Protein AF-A0A7I7PHQ2-F1 (afdb_monomer)

Structure (mmCIF, N/CA/C/O backbone):
data_AF-A0A7I7PHQ2-F1
#
_entry.id   AF-A0A7I7PHQ2-F1
#
loop_
_atom_site.group_PDB
_atom_site.id
_atom_site.type_symbol
_atom_site.label_atom_id
_atom_site.label_alt_id
_atom_site.label_comp_id
_atom_site.label_asym_id
_atom_site.label_entity_id
_atom_site.label_seq_id
_atom_site.pdbx_PDB_ins_code
_atom_site.Cartn_x
_atom_site.Cartn_y
_atom_site.Cartn_z
_atom_site.occupancy
_atom_site.B_iso_or_equiv
_atom_site.auth_seq_id
_atom_site.auth_comp_id
_atom_site.auth_asym_id
_atom_site.auth_atom_id
_atom_site.pdbx_PDB_model_num
ATOM 1 N N . MET A 1 1 ? -7.623 35.282 0.343 1.00 44.62 1 MET A N 1
ATOM 2 C CA . MET A 1 1 ? -7.935 34.175 -0.585 1.00 44.62 1 MET A CA 1
ATOM 3 C C . MET A 1 1 ? -8.467 33.028 0.250 1.00 44.62 1 MET A C 1
ATOM 5 O O . MET A 1 1 ? -7.702 32.458 1.016 1.00 44.62 1 MET A O 1
ATOM 9 N N . SER A 1 2 ? -9.773 32.775 0.194 1.00 44.53 2 SER A N 1
ATOM 10 C CA . SER A 1 2 ? -10.395 31.653 0.906 1.00 44.53 2 SER A CA 1
ATOM 11 C C . SER A 1 2 ? -10.116 30.344 0.157 1.00 44.53 2 SER A C 1
ATOM 13 O O . SER A 1 2 ? -10.109 30.366 -1.076 1.00 44.53 2 SER A O 1
ATOM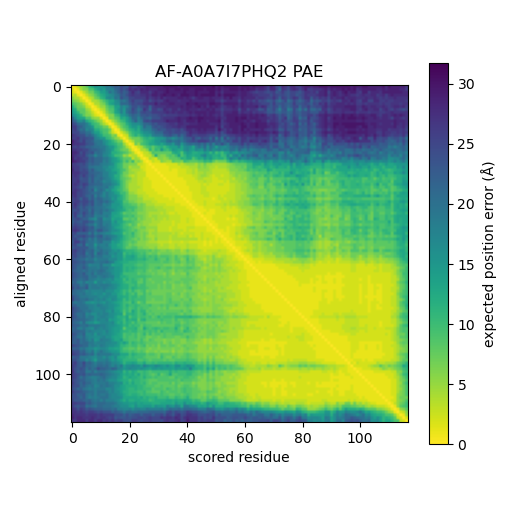 15 N N . PRO A 1 3 ? -9.860 29.223 0.853 1.00 48.44 3 PRO A N 1
ATOM 16 C CA . PRO A 1 3 ? -9.702 27.926 0.204 1.00 48.44 3 PRO A CA 1
ATOM 17 C C . PRO A 1 3 ? -11.025 27.493 -0.455 1.00 48.44 3 PRO A C 1
ATOM 19 O O . PRO A 1 3 ? -12.090 27.796 0.089 1.00 48.44 3 PRO A O 1
ATOM 22 N N . PRO A 1 4 ? -10.984 26.807 -1.613 1.00 53.59 4 PRO A N 1
ATOM 23 C CA . PRO A 1 4 ? -12.194 26.325 -2.263 1.00 53.59 4 PRO A CA 1
ATOM 24 C C . PRO A 1 4 ? -12.874 25.256 -1.403 1.00 53.59 4 PRO A C 1
ATOM 26 O O . PRO A 1 4 ? -12.219 24.388 -0.818 1.00 53.59 4 PRO A O 1
ATOM 29 N N . GLU A 1 5 ? -14.200 25.339 -1.327 1.00 50.06 5 GLU A N 1
ATOM 30 C CA . GLU A 1 5 ? -15.040 24.376 -0.626 1.00 50.06 5 GLU A CA 1
ATOM 31 C C . GLU A 1 5 ? -14.837 22.974 -1.216 1.00 50.06 5 GLU A C 1
ATOM 33 O O . GLU A 1 5 ? -14.882 22.767 -2.429 1.00 50.06 5 GLU A O 1
ATOM 38 N N . ARG A 1 6 ? -14.578 21.995 -0.344 1.00 60.78 6 ARG A N 1
ATOM 39 C CA . ARG A 1 6 ? -14.403 20.594 -0.734 1.00 60.78 6 ARG A CA 1
ATOM 40 C C . ARG A 1 6 ? -15.753 20.062 -1.212 1.00 60.78 6 ARG A C 1
ATOM 42 O O . ARG A 1 6 ? -16.648 19.842 -0.396 1.00 60.78 6 ARG A O 1
ATOM 49 N N . GLU A 1 7 ? -15.894 19.875 -2.520 1.00 54.84 7 GLU A N 1
ATOM 50 C CA . GLU A 1 7 ? -17.101 19.326 -3.135 1.00 54.84 7 GLU A CA 1
ATOM 51 C C . GLU A 1 7 ? -17.445 17.979 -2.478 1.00 54.84 7 GLU A C 1
ATOM 53 O O . GLU A 1 7 ? -16.636 17.045 -2.441 1.00 54.84 7 GLU A O 1
ATOM 58 N N . LYS A 1 8 ? -18.625 17.908 -1.852 1.00 50.38 8 LYS A N 1
ATOM 59 C CA . LYS A 1 8 ? -19.073 1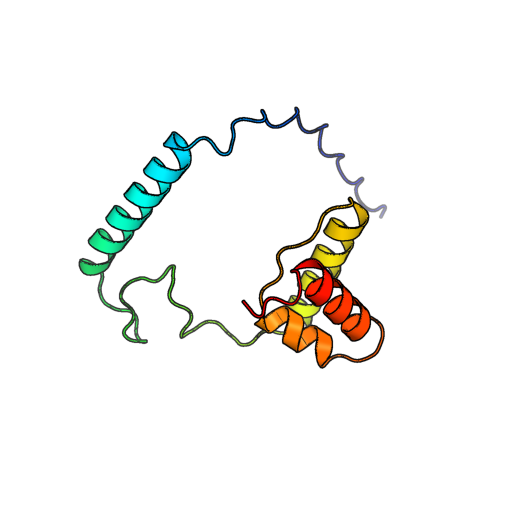6.713 -1.135 1.00 50.38 8 LYS A CA 1
ATOM 60 C C . LYS A 1 8 ? -19.370 15.626 -2.163 1.00 50.38 8 LYS A C 1
ATOM 62 O O . LYS A 1 8 ? -20.270 15.780 -2.984 1.00 50.38 8 LYS A O 1
ATOM 67 N N . ARG A 1 9 ? -18.630 14.515 -2.095 1.00 47.62 9 ARG A N 1
ATOM 68 C CA . ARG A 1 9 ? -18.914 13.311 -2.884 1.00 47.62 9 ARG A CA 1
ATOM 69 C C . ARG A 1 9 ? -20.373 12.893 -2.624 1.00 47.62 9 ARG A C 1
ATOM 71 O O . ARG A 1 9 ? -20.743 12.787 -1.451 1.00 47.62 9 ARG A O 1
ATOM 78 N N . PRO A 1 10 ? -21.201 12.679 -3.662 1.00 45.50 10 PRO A N 1
ATOM 79 C CA . PRO A 1 10 ? -22.580 12.249 -3.470 1.00 45.50 10 PRO A CA 1
ATOM 80 C C . PRO A 1 10 ? -22.631 10.907 -2.718 1.00 45.50 10 PRO A C 1
ATOM 82 O O . PRO A 1 10 ? -21.673 10.126 -2.812 1.00 45.50 10 PRO A O 1
ATOM 85 N N . PRO A 1 11 ? -23.721 10.628 -1.973 1.00 45.50 11 PRO A N 1
ATOM 86 C CA . PRO A 1 11 ? -23.890 9.366 -1.264 1.00 45.50 11 PRO A CA 1
ATOM 87 C C . PRO A 1 11 ? -23.722 8.224 -2.258 1.00 45.50 11 PRO A C 1
ATOM 89 O O . PRO A 1 11 ? -24.350 8.212 -3.315 1.00 45.50 11 PRO A O 1
ATOM 92 N N . THR A 1 12 ? -22.817 7.300 -1.952 1.00 54.09 12 THR A N 1
ATOM 93 C CA . THR A 1 12 ? -22.589 6.141 -2.811 1.00 54.09 12 THR A CA 1
ATOM 94 C C . THR A 1 12 ? -23.851 5.289 -2.730 1.00 54.09 12 THR A C 1
ATOM 96 O O . THR A 1 12 ? -24.156 4.768 -1.659 1.00 54.09 12 THR A O 1
ATOM 99 N N . GLU A 1 13 ? -24.613 5.197 -3.825 1.00 49.19 13 GLU A N 1
ATOM 100 C CA . GLU A 1 13 ? -25.638 4.163 -3.978 1.00 49.19 13 GLU A CA 1
ATOM 101 C C . GLU A 1 13 ? -25.021 2.831 -3.555 1.00 49.19 13 GLU A C 1
ATOM 103 O O . GLU A 1 13 ? -23.923 2.478 -3.994 1.00 49.19 13 GLU A O 1
ATOM 108 N N . ALA A 1 14 ? -25.695 2.146 -2.631 1.00 50.16 14 ALA A N 1
ATOM 109 C CA . ALA A 1 14 ? -25.232 0.903 -2.049 1.00 50.16 14 ALA A CA 1
ATOM 110 C C . ALA A 1 14 ? -24.799 -0.063 -3.161 1.00 50.16 14 ALA A C 1
ATOM 112 O O . ALA A 1 14 ? -25.615 -0.511 -3.968 1.00 50.16 14 ALA A O 1
ATOM 113 N N . LEU A 1 15 ? -23.499 -0.364 -3.205 1.00 51.94 15 LEU A N 1
ATOM 114 C CA . LEU A 1 15 ? -22.956 -1.431 -4.033 1.00 51.94 15 LEU A CA 1
ATOM 115 C C . LEU A 1 15 ? -23.749 -2.704 -3.730 1.00 51.94 15 LEU A C 1
ATOM 117 O O . LEU A 1 15 ? -23.755 -3.188 -2.599 1.00 51.94 15 LEU A O 1
ATOM 121 N N . SER A 1 16 ? -24.447 -3.205 -4.750 1.00 54.81 16 SER A N 1
ATOM 122 C CA . SER A 1 16 ? -25.197 -4.458 -4.695 1.00 54.81 16 SER A CA 1
ATOM 123 C C . SER A 1 16 ? -24.334 -5.588 -4.098 1.00 54.81 16 SER A C 1
ATOM 125 O O . SER A 1 16 ? -23.154 -5.702 -4.455 1.00 54.81 16 SER A O 1
ATOM 127 N N . PRO A 1 17 ? -24.896 -6.446 -3.224 1.00 53.41 17 PRO A N 1
ATOM 128 C CA . PRO A 1 17 ? -24.162 -7.497 -2.511 1.00 53.41 17 PRO A CA 1
ATOM 129 C C . PRO A 1 17 ? -23.555 -8.594 -3.413 1.00 53.41 17 PRO A C 1
ATOM 131 O O . PRO A 1 17 ? -22.794 -9.429 -2.928 1.00 53.41 17 PRO A O 1
ATOM 134 N N . ASP A 1 18 ? -23.813 -8.575 -4.724 1.00 53.72 18 ASP A N 1
ATOM 135 C CA . ASP A 1 18 ? -23.387 -9.609 -5.679 1.00 53.72 18 ASP A CA 1
ATOM 136 C C . ASP A 1 18 ? -22.043 -9.345 -6.392 1.00 53.72 18 ASP A C 1
ATOM 138 O O . ASP A 1 18 ? -21.699 -10.037 -7.360 1.00 53.72 18 ASP A O 1
ATOM 142 N N . TYR A 1 19 ? -21.228 -8.387 -5.930 1.00 57.44 19 TYR A N 1
ATOM 143 C CA . TYR A 1 19 ? -19.949 -8.056 -6.591 1.00 57.44 19 TYR A CA 1
ATOM 144 C C . TYR A 1 19 ? -18.934 -9.224 -6.612 1.00 57.44 19 TYR A C 1
ATOM 146 O O . TYR A 1 19 ? -17.975 -9.214 -7.392 1.00 57.44 19 TYR A O 1
ATOM 154 N N . THR A 1 20 ? -19.175 -10.264 -5.807 1.00 56.88 20 THR A N 1
ATOM 155 C CA . THR A 1 20 ? -18.302 -11.433 -5.623 1.00 56.88 20 THR A CA 1
ATOM 156 C C . THR A 1 20 ? -18.905 -12.727 -6.176 1.00 56.88 20 THR A C 1
ATOM 158 O O . THR A 1 20 ? -18.623 -13.818 -5.679 1.00 56.88 20 THR A O 1
ATOM 161 N N . SER A 1 21 ? -19.741 -12.659 -7.216 1.00 66.31 21 SER A N 1
ATOM 162 C CA . SER A 1 21 ? -20.244 -13.885 -7.845 1.00 66.31 21 SER A CA 1
ATOM 163 C C . SER A 1 21 ? -19.099 -14.736 -8.435 1.00 66.31 21 SER A C 1
ATOM 165 O O . SER A 1 21 ? -18.121 -14.243 -9.008 1.00 66.31 21 SER A O 1
ATOM 167 N N . LYS A 1 22 ? -19.226 -16.066 -8.356 1.00 63.16 22 LYS A N 1
ATOM 168 C CA . LYS A 1 22 ? -18.260 -17.035 -8.923 1.00 63.16 22 LYS A CA 1
ATOM 169 C C . LYS A 1 22 ? -18.012 -16.820 -10.428 1.00 63.16 22 LYS A C 1
ATOM 171 O O . LYS A 1 22 ? -16.916 -17.084 -10.938 1.00 63.16 22 LYS A O 1
ATOM 176 N N . ALA A 1 23 ? -19.020 -16.300 -11.131 1.00 64.31 23 ALA A N 1
ATOM 177 C CA . ALA A 1 23 ? -18.943 -15.931 -12.540 1.00 64.31 23 ALA A CA 1
ATOM 178 C C . ALA A 1 23 ? -17.940 -14.785 -12.785 1.00 64.31 23 ALA A C 1
ATOM 180 O O . ALA A 1 23 ? -17.116 -14.881 -13.700 1.00 64.31 23 ALA A O 1
ATOM 181 N N . HIS A 1 24 ? -17.929 -13.759 -11.925 1.00 64.81 24 HIS A N 1
ATOM 182 C CA . HIS A 1 24 ? -16.953 -12.665 -11.980 1.00 64.81 24 HIS A CA 1
ATOM 183 C C . HIS A 1 24 ? -15.517 -13.163 -11.760 1.00 64.81 24 HIS A C 1
ATOM 185 O O . HIS A 1 24 ? -14.633 -12.861 -12.566 1.00 64.81 24 HIS A O 1
ATOM 191 N N . CYS A 1 25 ? -15.287 -14.010 -10.751 1.00 66.94 25 CYS A N 1
ATOM 192 C CA . CYS A 1 25 ? -13.964 -14.593 -10.477 1.00 66.94 25 CYS A CA 1
ATOM 193 C C . CYS A 1 25 ? -13.408 -15.385 -11.683 1.00 66.94 25 CYS A C 1
ATOM 195 O O . CYS A 1 25 ? -12.248 -15.230 -12.079 1.00 66.94 25 CYS A O 1
ATOM 197 N N . THR A 1 26 ? -14.263 -16.172 -12.343 1.00 75.12 26 THR A N 1
ATOM 198 C CA . THR A 1 26 ? -13.889 -16.955 -13.534 1.00 75.12 26 THR A CA 1
ATOM 199 C C . THR A 1 26 ? -13.517 -16.056 -14.721 1.00 75.12 26 THR A C 1
ATOM 201 O O . THR A 1 26 ? -12.569 -16.349 -15.461 1.00 75.12 26 THR A O 1
ATOM 204 N N . SER A 1 27 ? -14.224 -14.934 -14.893 1.00 85.44 27 SER A N 1
ATOM 205 C CA . SER A 1 27 ? -13.922 -13.946 -15.933 1.00 85.44 27 SER A CA 1
ATOM 206 C C . SER A 1 27 ? -12.552 -13.295 -15.723 1.00 85.44 27 SER A C 1
ATOM 208 O O . SER A 1 27 ? -11.740 -13.275 -16.655 1.00 85.44 27 SER A O 1
ATOM 210 N N . VAL A 1 28 ? -12.254 -12.857 -14.494 1.00 84.69 28 VAL A N 1
ATOM 211 C CA . VAL A 1 28 ? -10.957 -12.262 -14.130 1.00 84.69 28 VAL A CA 1
ATOM 212 C C . VAL A 1 28 ? -9.825 -13.256 -14.381 1.00 84.69 28 VAL A C 1
ATOM 214 O O . VAL A 1 28 ? -8.886 -12.943 -15.110 1.00 84.69 28 VAL A O 1
ATOM 217 N N . ALA A 1 29 ? -9.934 -14.496 -13.893 1.00 86.81 29 ALA A N 1
ATOM 218 C CA . ALA A 1 29 ? -8.909 -15.520 -14.116 1.00 86.81 29 ALA A CA 1
ATOM 219 C C . ALA A 1 29 ? -8.624 -15.752 -15.613 1.00 86.81 29 ALA A C 1
ATOM 221 O O . ALA A 1 29 ? -7.472 -15.892 -16.032 1.00 86.81 29 ALA A O 1
ATOM 222 N N . ARG A 1 30 ? -9.668 -15.751 -16.451 1.00 91.06 30 ARG A N 1
ATOM 223 C CA . ARG A 1 30 ? -9.529 -15.862 -17.909 1.00 91.06 30 ARG A CA 1
ATOM 224 C C . ARG A 1 30 ? -8.820 -14.649 -18.517 1.00 91.06 30 ARG A C 1
ATOM 226 O O . ARG A 1 30 ? -7.956 -14.839 -19.373 1.00 91.06 30 ARG A O 1
ATOM 233 N N . GLN A 1 31 ? -9.148 -13.430 -18.090 1.00 89.69 31 GLN A N 1
ATOM 234 C CA . GLN A 1 31 ? -8.460 -12.214 -18.540 1.00 89.69 31 GLN A CA 1
ATOM 235 C C . GLN A 1 31 ? -6.972 -12.238 -18.162 1.00 89.69 31 GLN A C 1
ATOM 237 O O . GLN A 1 31 ? -6.125 -11.982 -19.018 1.00 89.69 31 GLN A O 1
ATOM 242 N N . LEU A 1 32 ? -6.639 -12.647 -16.934 1.00 89.88 32 LEU A N 1
ATOM 243 C CA . LEU A 1 32 ? -5.254 -12.770 -16.469 1.00 89.88 32 LEU A CA 1
ATOM 244 C C . LEU A 1 32 ? -4.447 -13.776 -17.299 1.00 89.88 32 LEU A C 1
ATOM 246 O O . LEU A 1 32 ? -3.315 -13.486 -17.690 1.00 89.88 32 LEU A O 1
ATOM 250 N N . ARG A 1 33 ? -5.039 -14.930 -17.643 1.00 91.00 33 ARG A N 1
ATOM 251 C CA . ARG A 1 33 ? -4.402 -15.919 -18.534 1.00 91.00 33 ARG A CA 1
ATOM 252 C C . ARG A 1 33 ? -4.157 -15.361 -19.932 1.00 91.00 33 ARG A C 1
ATOM 254 O O . ARG A 1 33 ? -3.067 -15.538 -20.468 1.00 91.00 33 ARG A O 1
ATOM 261 N N . ARG A 1 34 ? -5.139 -14.662 -20.513 1.00 92.12 34 ARG A N 1
ATOM 262 C CA . ARG A 1 34 ? -4.986 -14.009 -21.826 1.00 92.12 34 ARG A CA 1
ATOM 263 C C . ARG A 1 34 ? -3.864 -12.977 -21.802 1.00 92.12 34 ARG A C 1
ATOM 265 O O . ARG A 1 34 ? -3.040 -12.966 -22.710 1.00 92.12 34 ARG A O 1
ATOM 272 N N . ARG A 1 35 ? -3.790 -12.165 -20.743 1.00 91.25 35 ARG A N 1
ATOM 273 C CA . ARG A 1 35 ? -2.731 -11.165 -20.570 1.00 91.25 35 ARG A CA 1
ATOM 274 C C . ARG A 1 35 ? -1.352 -11.818 -20.473 1.00 91.25 35 ARG A C 1
ATOM 276 O O . ARG A 1 35 ? -0.436 -11.407 -21.177 1.00 91.25 35 ARG A O 1
ATOM 283 N N . ARG A 1 36 ? -1.235 -12.892 -19.684 1.00 91.25 36 ARG A N 1
ATOM 284 C CA . ARG A 1 36 ? -0.002 -13.685 -19.577 1.00 91.25 36 ARG A CA 1
ATOM 285 C C . ARG A 1 36 ? 0.408 -14.320 -20.907 1.00 91.25 36 ARG A C 1
ATOM 287 O O . ARG A 1 36 ? 1.590 -14.390 -21.197 1.00 91.25 36 ARG A O 1
ATOM 294 N N . ALA A 1 37 ? -0.538 -14.789 -21.718 1.00 92.75 37 ALA A N 1
ATOM 295 C CA . ALA A 1 37 ? -0.228 -15.312 -23.049 1.00 92.75 37 ALA A CA 1
ATOM 296 C C . ALA A 1 37 ? 0.227 -14.198 -24.010 1.00 92.75 37 ALA A C 1
ATOM 298 O O . ALA A 1 37 ? 1.153 -14.396 -24.791 1.00 92.75 37 ALA A O 1
ATOM 299 N N . ALA A 1 38 ? -0.396 -13.018 -23.937 1.00 92.62 38 ALA A N 1
ATOM 300 C CA . ALA A 1 38 ? -0.040 -11.870 -24.763 1.00 92.62 38 ALA A CA 1
ATOM 301 C C . ALA A 1 38 ? 1.355 -11.311 -24.437 1.00 92.62 38 ALA A C 1
ATOM 303 O O . ALA A 1 38 ? 2.064 -10.912 -25.358 1.00 92.62 38 ALA A O 1
ATOM 304 N N . SER A 1 39 ? 1.785 -11.333 -23.168 1.00 93.88 39 SER A N 1
ATOM 305 C CA . SER A 1 39 ? 3.106 -10.816 -22.775 1.00 93.88 39 SER A CA 1
ATOM 306 C C . SER A 1 39 ? 4.278 -11.578 -23.403 1.00 93.88 39 SER A C 1
ATOM 308 O O . SER A 1 39 ? 5.350 -11.010 -23.576 1.00 93.88 39 SER A O 1
ATOM 310 N N . TRP A 1 40 ? 4.084 -12.825 -23.847 1.00 92.50 40 TRP A N 1
ATOM 311 C CA . TRP A 1 40 ? 5.109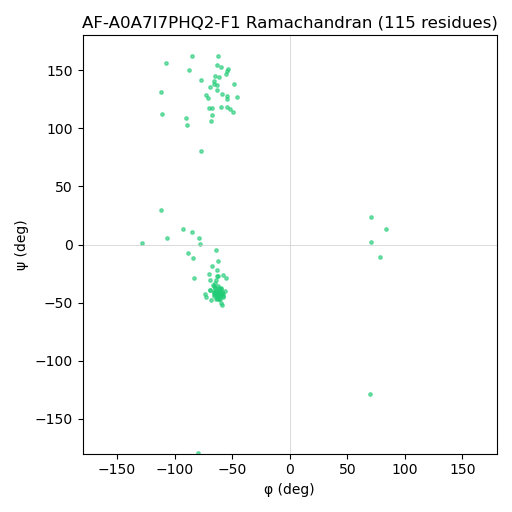 -13.570 -24.592 1.00 92.50 40 TRP A CA 1
ATOM 312 C C . TRP A 1 40 ? 5.419 -13.000 -25.976 1.00 92.50 40 TRP A C 1
ATOM 314 O O . TRP A 1 40 ? 6.471 -13.304 -26.531 1.00 92.50 40 TRP A O 1
ATOM 324 N N . ARG A 1 41 ? 4.525 -12.171 -26.522 1.00 93.75 41 ARG A N 1
ATOM 325 C CA . ARG A 1 41 ? 4.717 -11.480 -27.804 1.00 93.75 41 ARG A CA 1
ATOM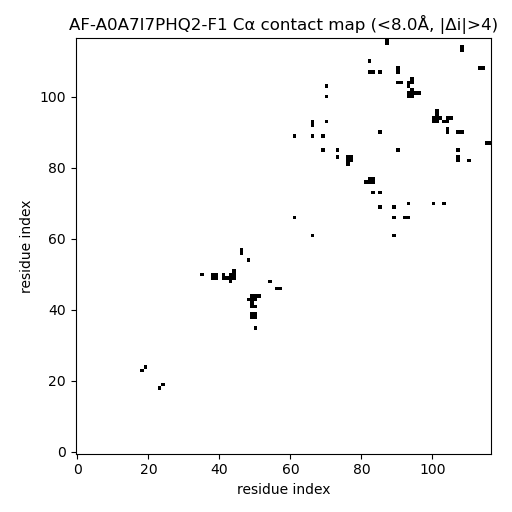 326 C C . ARG A 1 41 ? 5.426 -10.135 -27.641 1.00 93.75 41 ARG A C 1
ATOM 328 O O . ARG A 1 41 ? 5.750 -9.506 -28.641 1.00 93.75 41 ARG A O 1
ATOM 335 N N . LEU A 1 42 ? 5.633 -9.686 -26.402 1.00 89.69 42 LEU A N 1
ATOM 336 C CA . LEU A 1 42 ? 6.362 -8.463 -26.094 1.00 89.69 42 LEU A CA 1
ATOM 337 C C . LEU A 1 42 ? 7.860 -8.754 -25.983 1.00 89.69 42 LEU A C 1
ATOM 339 O O . LEU A 1 42 ? 8.281 -9.843 -25.570 1.00 89.69 42 LEU A O 1
ATOM 343 N N . VAL A 1 43 ? 8.659 -7.746 -26.324 1.00 94.06 43 VAL A N 1
ATOM 344 C CA . VAL A 1 43 ? 10.086 -7.730 -26.001 1.00 94.06 43 VAL A CA 1
ATOM 345 C C . VAL A 1 43 ? 10.222 -7.725 -24.470 1.00 94.06 43 VAL A C 1
ATOM 347 O O . VAL A 1 43 ? 9.495 -6.973 -23.814 1.00 94.06 43 VAL A O 1
ATOM 350 N N . PRO A 1 44 ? 11.084 -8.575 -23.878 1.00 93.62 44 PRO A N 1
ATOM 351 C CA . PRO A 1 44 ? 11.356 -8.521 -22.446 1.00 93.62 44 PRO A CA 1
ATOM 352 C C . PRO A 1 44 ? 11.816 -7.127 -22.010 1.00 93.62 44 PRO A C 1
ATOM 354 O O . PRO A 1 44 ? 12.513 -6.440 -22.749 1.00 93.62 44 PRO A O 1
ATOM 357 N N . LEU A 1 45 ? 11.450 -6.737 -20.793 1.00 91.00 45 LEU A N 1
ATOM 358 C CA . LEU A 1 45 ? 12.003 -5.560 -20.131 1.00 91.00 45 LEU A CA 1
ATOM 359 C C . LEU A 1 45 ? 13.511 -5.735 -19.911 1.00 91.00 45 LEU A C 1
ATOM 361 O O . LEU A 1 45 ? 13.997 -6.864 -19.846 1.00 91.00 45 LEU A O 1
ATOM 365 N N . ASP A 1 46 ? 14.220 -4.637 -19.657 1.00 93.81 46 ASP A N 1
ATOM 366 C CA . ASP A 1 46 ? 15.665 -4.658 -19.370 1.00 93.81 46 ASP A CA 1
ATOM 367 C C . ASP A 1 46 ? 16.024 -5.531 -18.153 1.00 93.81 46 ASP A C 1
ATOM 369 O O . ASP A 1 46 ? 17.103 -6.108 -18.074 1.00 93.81 46 ASP A O 1
ATOM 373 N N . CYS A 1 47 ? 15.084 -5.702 -17.219 1.00 92.69 47 CYS A N 1
ATOM 374 C CA . CYS A 1 47 ? 15.208 -6.621 -16.083 1.00 92.69 47 CYS A CA 1
ATOM 375 C C . CYS A 1 47 ? 14.951 -8.105 -16.430 1.00 92.69 47 CYS A C 1
ATOM 377 O O . CYS A 1 47 ? 14.852 -8.941 -15.534 1.00 92.69 47 CYS A O 1
ATOM 379 N N . GLY A 1 48 ? 14.754 -8.443 -17.706 1.00 92.38 48 GLY A N 1
ATOM 380 C CA . GLY A 1 48 ? 14.446 -9.788 -18.205 1.00 92.38 48 GLY A CA 1
ATOM 381 C C . GLY A 1 48 ? 12.988 -10.234 -18.029 1.00 92.38 48 GLY A C 1
ATOM 382 O O . GLY A 1 48 ? 12.573 -11.243 -18.605 1.00 92.38 48 GLY A O 1
ATOM 383 N N . CYS A 1 49 ? 12.170 -9.496 -17.272 1.00 92.62 49 CYS A N 1
ATOM 384 C CA . CYS A 1 49 ? 10.748 -9.803 -17.122 1.00 92.62 49 CYS A CA 1
ATOM 385 C C . CYS A 1 49 ? 9.985 -9.543 -18.429 1.00 92.62 49 CYS A C 1
ATOM 387 O O . CYS A 1 49 ? 10.133 -8.492 -19.038 1.00 92.62 49 CYS A O 1
ATOM 389 N N . ARG A 1 50 ? 9.101 -10.459 -18.840 1.00 93.06 50 ARG A N 1
ATOM 390 C CA . ARG A 1 50 ? 8.261 -10.264 -20.044 1.00 93.06 50 ARG A CA 1
ATOM 391 C C . ARG A 1 50 ? 7.001 -9.452 -19.807 1.00 93.06 50 ARG A C 1
ATOM 393 O O . ARG A 1 50 ? 6.460 -8.844 -20.721 1.00 93.06 50 ARG A O 1
ATOM 400 N N . ASP A 1 51 ? 6.488 -9.513 -18.590 1.00 89.19 51 ASP A N 1
ATOM 401 C CA . ASP A 1 51 ? 5.206 -8.928 -18.254 1.00 89.19 51 ASP A CA 1
ATOM 402 C C . ASP A 1 51 ? 5.418 -7.723 -17.334 1.00 89.19 51 ASP A C 1
ATOM 404 O O . ASP A 1 51 ? 5.846 -7.917 -16.193 1.00 89.19 51 ASP A O 1
ATOM 408 N N . PRO A 1 52 ? 5.128 -6.493 -17.795 1.00 85.06 52 PRO A N 1
ATOM 409 C CA . PRO A 1 52 ? 5.397 -5.299 -17.004 1.00 85.06 52 PRO A CA 1
ATOM 410 C C . PRO A 1 52 ? 4.488 -5.152 -15.785 1.00 85.06 52 PRO A C 1
ATOM 412 O O . PRO A 1 52 ? 4.882 -4.543 -14.800 1.00 85.06 52 PRO A O 1
ATOM 415 N N . TRP A 1 53 ? 3.285 -5.725 -15.802 1.00 85.88 53 TRP A N 1
ATOM 416 C CA . TRP A 1 53 ? 2.316 -5.512 -14.722 1.00 85.88 53 TRP A CA 1
ATOM 417 C C . TRP A 1 53 ? 2.656 -6.229 -13.403 1.00 85.88 53 TRP A C 1
ATOM 419 O O . TRP A 1 53 ? 2.550 -5.590 -12.352 1.00 85.88 53 TRP A O 1
ATOM 429 N N . PRO A 1 54 ? 3.068 -7.516 -13.392 1.00 87.38 54 PRO A N 1
ATOM 430 C CA . PRO A 1 54 ? 3.550 -8.171 -12.182 1.00 87.38 54 PRO A CA 1
ATOM 431 C C . PRO A 1 54 ? 5.033 -7.892 -11.916 1.00 87.38 54 PRO A C 1
ATOM 433 O O . PRO A 1 54 ? 5.514 -8.241 -10.843 1.00 87.38 54 PRO A O 1
ATOM 436 N N . CYS A 1 55 ? 5.775 -7.312 -12.868 1.00 89.62 55 CYS A N 1
ATOM 437 C CA . CYS A 1 55 ? 7.178 -6.987 -12.656 1.00 89.62 55 CYS A CA 1
ATOM 438 C C . CYS A 1 55 ? 7.320 -5.955 -11.526 1.00 89.62 55 CYS A C 1
ATOM 440 O O . CYS A 1 55 ? 6.552 -4.996 -11.421 1.00 89.62 55 CYS A O 1
ATOM 442 N N . ARG A 1 56 ? 8.305 -6.189 -10.657 1.00 87.38 56 ARG A N 1
ATOM 443 C CA . ARG A 1 56 ? 8.667 -5.316 -9.532 1.00 87.38 56 ARG A CA 1
ATOM 444 C C . ARG A 1 56 ? 10.165 -4.980 -9.519 1.00 87.38 56 ARG A C 1
ATOM 446 O O . ARG A 1 56 ? 10.613 -4.272 -8.631 1.00 87.38 56 ARG A O 1
ATOM 453 N N . CYS A 1 57 ? 10.940 -5.463 -10.499 1.00 90.12 57 CYS A N 1
ATOM 454 C CA . CYS A 1 57 ? 12.407 -5.364 -10.523 1.00 90.12 57 CYS A CA 1
ATOM 455 C C . CYS A 1 57 ? 12.934 -3.925 -10.582 1.00 90.12 57 CYS A C 1
ATOM 457 O O . CYS A 1 57 ? 14.046 -3.669 -10.141 1.00 90.12 57 CYS A O 1
ATOM 459 N N . THR A 1 58 ? 12.149 -3.002 -11.137 1.00 86.06 58 THR A N 1
ATOM 460 C CA . THR A 1 58 ? 12.493 -1.579 -11.251 1.00 86.06 58 THR A CA 1
ATOM 461 C C . THR A 1 5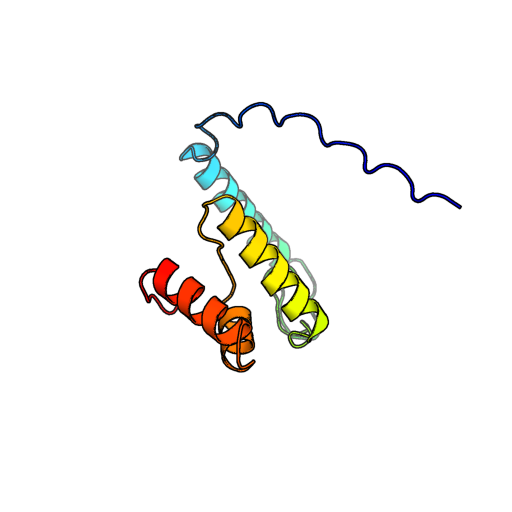8 ? 11.699 -0.706 -10.283 1.00 86.06 58 THR A C 1
ATOM 463 O O . THR A 1 58 ? 11.780 0.519 -10.358 1.00 86.06 58 THR A O 1
ATOM 466 N N . GLN A 1 59 ? 10.902 -1.304 -9.390 1.00 86.38 59 GLN A N 1
ATOM 467 C CA . GLN A 1 59 ? 10.122 -0.523 -8.442 1.00 86.38 59 GLN A CA 1
ATOM 468 C C . GLN A 1 59 ? 11.069 0.092 -7.402 1.00 86.38 59 GLN A C 1
ATOM 470 O O . GLN A 1 59 ? 11.852 -0.644 -6.794 1.00 86.38 59 GLN A O 1
ATOM 475 N N . PRO A 1 60 ? 11.031 1.422 -7.196 1.00 86.88 60 PRO A N 1
ATOM 476 C CA . PRO A 1 60 ? 11.892 2.057 -6.213 1.00 86.88 60 PRO A CA 1
ATOM 477 C C . PRO A 1 60 ? 11.566 1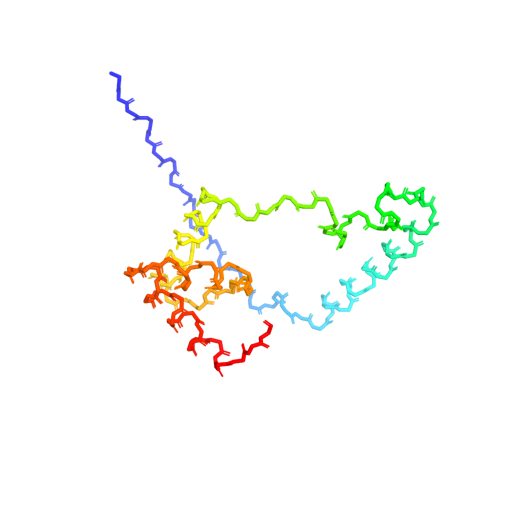.548 -4.799 1.00 86.88 60 PRO A C 1
ATOM 479 O O . PRO A 1 60 ? 10.426 1.141 -4.540 1.00 86.88 60 PRO A O 1
ATOM 482 N N . PRO A 1 61 ? 12.540 1.589 -3.872 1.00 88.69 61 PRO A N 1
ATOM 483 C CA . PRO A 1 61 ? 12.289 1.311 -2.465 1.00 88.69 61 PRO A CA 1
ATOM 484 C C . PRO A 1 61 ? 11.164 2.187 -1.909 1.00 88.69 61 PRO A C 1
ATOM 486 O O . PRO A 1 61 ? 10.973 3.322 -2.350 1.00 88.69 61 PRO A O 1
ATOM 489 N N . LEU A 1 62 ? 10.448 1.664 -0.912 1.00 91.81 62 LEU A N 1
ATOM 490 C CA . LEU A 1 62 ? 9.386 2.400 -0.230 1.00 91.81 62 LEU A CA 1
ATOM 491 C C . LEU A 1 62 ? 9.958 3.674 0.404 1.00 91.81 62 LEU A C 1
ATOM 493 O O . LEU A 1 62 ? 10.834 3.594 1.267 1.00 91.81 62 LEU A O 1
ATOM 497 N N . THR A 1 63 ? 9.466 4.832 -0.029 1.00 94.88 63 THR A N 1
ATOM 498 C CA . THR A 1 63 ? 9.908 6.130 0.490 1.00 94.88 63 THR A CA 1
ATOM 499 C C . THR A 1 63 ? 9.158 6.508 1.761 1.00 94.88 63 THR A C 1
ATOM 501 O O . THR A 1 63 ? 8.072 5.993 2.040 1.00 94.88 63 THR A O 1
ATOM 504 N N . ASP A 1 64 ? 9.703 7.460 2.519 1.00 95.06 64 ASP A N 1
ATOM 505 C CA . ASP A 1 64 ? 9.059 7.915 3.749 1.00 95.06 64 ASP A CA 1
ATOM 506 C C . ASP A 1 64 ? 7.691 8.559 3.503 1.00 95.06 64 ASP A C 1
ATOM 508 O O . ASP A 1 64 ? 6.743 8.266 4.228 1.00 95.06 64 ASP A O 1
ATOM 512 N N . CYS A 1 65 ? 7.578 9.350 2.434 1.00 96.19 65 CYS A N 1
ATOM 513 C CA . CYS A 1 65 ? 6.330 9.977 2.002 1.00 96.19 65 CYS A CA 1
ATOM 514 C C . CYS A 1 65 ? 5.272 8.933 1.601 1.00 96.19 65 CYS A C 1
ATOM 516 O O . CYS A 1 65 ? 4.102 9.051 1.960 1.00 96.19 65 CYS A O 1
ATOM 518 N N . GLN A 1 66 ? 5.679 7.868 0.900 1.00 96.06 66 GLN A N 1
ATOM 519 C CA . GLN A 1 66 ? 4.775 6.758 0.589 1.00 96.06 66 GLN A CA 1
ATOM 520 C C . GLN A 1 66 ? 4.309 6.049 1.861 1.00 96.06 66 GLN A C 1
ATOM 522 O O . GLN A 1 66 ? 3.141 5.685 1.967 1.00 96.06 66 GLN A O 1
ATOM 527 N N . LEU A 1 67 ? 5.212 5.850 2.823 1.00 96.56 67 LEU A N 1
ATOM 528 C CA . LEU A 1 67 ? 4.899 5.208 4.094 1.00 96.56 67 LEU A CA 1
ATOM 529 C C . LEU A 1 67 ? 3.930 6.043 4.946 1.00 96.56 67 LEU A C 1
ATOM 531 O O . LEU A 1 67 ? 3.042 5.467 5.571 1.00 96.56 67 LEU A O 1
ATOM 535 N N . ASP A 1 68 ? 4.037 7.373 4.909 1.00 97.12 68 ASP A N 1
ATOM 536 C CA . ASP A 1 68 ? 3.056 8.273 5.528 1.00 97.12 68 ASP A CA 1
ATOM 537 C C . ASP A 1 68 ? 1.677 8.135 4.868 1.00 97.12 68 ASP A C 1
ATOM 539 O O . ASP A 1 68 ? 0.685 7.921 5.559 1.00 97.12 68 ASP A O 1
ATOM 543 N N . GLY A 1 69 ? 1.611 8.118 3.532 1.00 97.62 69 GLY A N 1
ATOM 544 C CA . GLY A 1 69 ? 0.349 7.890 2.819 1.00 97.62 69 GLY A CA 1
ATOM 545 C C . GLY A 1 69 ? -0.294 6.535 3.143 1.00 97.62 69 GLY A C 1
ATOM 546 O O . GLY A 1 69 ? -1.513 6.438 3.282 1.00 97.62 69 GLY A O 1
ATOM 547 N N . TRP A 1 70 ? 0.514 5.485 3.319 1.00 97.44 70 TRP A N 1
ATOM 548 C CA . TRP A 1 70 ? 0.025 4.182 3.776 1.00 97.44 70 TRP A CA 1
ATOM 549 C C . TRP A 1 70 ? -0.513 4.216 5.208 1.00 97.44 70 TRP A C 1
ATOM 551 O O . TRP A 1 70 ? -1.533 3.578 5.473 1.00 97.44 70 TRP A O 1
ATOM 561 N N . ARG A 1 71 ? 0.155 4.935 6.121 1.00 97.44 71 ARG A N 1
ATOM 562 C CA . ARG A 1 71 ? -0.314 5.132 7.500 1.00 97.44 71 ARG A CA 1
ATOM 563 C C . ARG A 1 71 ? -1.687 5.798 7.497 1.00 97.44 71 ARG A C 1
ATOM 565 O O . ARG A 1 71 ? -2.615 5.265 8.099 1.00 97.44 71 ARG A O 1
ATOM 572 N N . ASP A 1 72 ? -1.816 6.911 6.782 1.00 98.19 72 ASP A N 1
ATOM 573 C CA . ASP A 1 72 ? -3.037 7.717 6.758 1.00 98.19 72 ASP A CA 1
ATOM 574 C C . ASP A 1 72 ? -4.205 6.941 6.136 1.00 98.19 72 ASP A C 1
ATOM 576 O O . ASP A 1 72 ? -5.314 6.933 6.671 1.00 98.19 72 ASP A O 1
ATOM 580 N N . ALA A 1 73 ? -3.950 6.212 5.045 1.00 98.00 73 ALA A N 1
ATOM 581 C CA . ALA A 1 73 ? -4.951 5.353 4.422 1.00 98.00 73 ALA A CA 1
ATOM 582 C C . ALA A 1 73 ? -5.392 4.210 5.349 1.00 98.00 73 ALA A C 1
ATOM 584 O O . ALA A 1 73 ? -6.585 3.926 5.451 1.00 98.00 73 ALA A O 1
ATOM 585 N N . ALA A 1 74 ? -4.450 3.556 6.036 1.00 97.06 74 ALA A N 1
ATOM 586 C CA . ALA A 1 74 ? -4.773 2.491 6.979 1.00 97.06 74 ALA A CA 1
ATOM 587 C C . ALA A 1 74 ? -5.604 3.018 8.156 1.00 97.06 74 ALA A C 1
ATOM 589 O O . ALA A 1 74 ? -6.591 2.384 8.524 1.00 97.06 74 ALA A O 1
ATOM 590 N N . GLN A 1 75 ? -5.238 4.180 8.706 1.00 97.31 75 GLN A N 1
ATOM 591 C CA . GLN A 1 75 ? -5.982 4.809 9.793 1.00 97.31 75 GLN A CA 1
ATOM 592 C C . GLN A 1 75 ? -7.404 5.164 9.357 1.00 97.31 75 GLN A C 1
ATOM 594 O O . GLN A 1 75 ? -8.349 4.795 10.041 1.00 97.31 75 GLN A O 1
ATOM 599 N N . HIS A 1 76 ? -7.573 5.762 8.177 1.00 97.56 76 HIS A N 1
ATOM 600 C CA . HIS A 1 76 ? -8.899 6.083 7.654 1.00 97.56 76 HIS A CA 1
ATOM 601 C C . HIS A 1 76 ? -9.800 4.844 7.529 1.00 97.56 76 HIS A C 1
ATOM 603 O O . HIS A 1 76 ? -10.951 4.876 7.947 1.00 97.56 76 HIS A O 1
ATOM 609 N N . VAL A 1 77 ? -9.282 3.730 6.999 1.00 96.06 77 VAL A N 1
ATOM 610 C CA . VAL A 1 77 ? -10.061 2.484 6.866 1.00 96.06 77 VAL A CA 1
ATOM 611 C C . VAL A 1 77 ? -10.442 1.905 8.234 1.00 96.06 77 VAL A C 1
ATOM 613 O O . VAL A 1 77 ? -11.549 1.387 8.388 1.00 96.06 77 VAL A O 1
ATOM 616 N N . LEU A 1 78 ? -9.547 2.008 9.222 1.00 95.56 78 LEU A N 1
ATOM 617 C CA . LEU A 1 78 ? -9.823 1.603 10.602 1.00 95.56 78 LEU A CA 1
ATOM 618 C C . LEU A 1 78 ? -10.891 2.482 11.256 1.00 95.56 78 LEU A C 1
ATOM 620 O O . LEU A 1 78 ? -11.760 1.953 11.946 1.00 95.56 78 LEU A O 1
ATOM 624 N N . ASP A 1 79 ? -10.849 3.793 11.020 1.00 96.56 79 ASP A N 1
ATOM 625 C CA . ASP A 1 79 ? -11.826 4.751 11.549 1.00 96.56 79 ASP A CA 1
ATOM 626 C C . ASP A 1 79 ? -13.237 4.486 10.988 1.00 96.56 79 ASP A C 1
ATOM 628 O O . ASP A 1 79 ? -14.229 4.671 11.690 1.00 96.56 79 ASP A O 1
ATOM 632 N N . GLU A 1 80 ? -13.330 3.964 9.761 1.00 97.44 80 GLU A N 1
ATOM 633 C CA . GLU A 1 80 ? -14.578 3.485 9.142 1.00 97.44 80 GLU A CA 1
ATOM 634 C C . GLU A 1 80 ? -15.022 2.092 9.651 1.00 97.44 80 GLU A C 1
ATOM 636 O O . GLU A 1 80 ? -16.043 1.559 9.216 1.00 97.44 80 GLU A O 1
ATOM 641 N N . GLY A 1 81 ? -14.269 1.477 10.570 1.00 94.69 81 GLY A N 1
ATOM 642 C CA . GLY A 1 81 ? -14.600 0.189 11.188 1.00 94.69 81 GLY A CA 1
ATOM 643 C C . GLY A 1 81 ? -14.195 -1.045 10.375 1.00 94.69 81 GLY A C 1
ATOM 644 O O . GLY A 1 81 ? -14.632 -2.154 10.692 1.00 94.69 81 GLY A O 1
ATOM 645 N N . TYR A 1 82 ? -13.358 -0.888 9.346 1.00 93.94 82 TYR A N 1
ATOM 646 C CA . TYR A 1 82 ? -12.887 -1.989 8.503 1.00 93.94 82 TYR A CA 1
ATOM 647 C C . TYR A 1 82 ? -11.421 -2.338 8.773 1.00 93.94 82 TYR A C 1
ATOM 649 O O . TYR A 1 82 ? -10.624 -1.513 9.210 1.00 93.94 82 TYR A O 1
ATOM 657 N N . MET A 1 83 ? -11.034 -3.578 8.461 1.00 93.56 83 MET A N 1
ATOM 658 C CA . MET A 1 83 ? -9.643 -4.021 8.571 1.00 93.56 83 MET A CA 1
ATOM 659 C C . MET A 1 83 ? -8.888 -3.763 7.253 1.00 93.56 83 MET A C 1
ATOM 661 O O . MET A 1 83 ? -9.152 -4.462 6.270 1.00 93.56 83 MET A O 1
ATOM 665 N N . PRO A 1 84 ? -7.948 -2.798 7.180 1.00 94.25 84 PRO A N 1
ATOM 666 C CA . PRO A 1 84 ? -7.185 -2.546 5.958 1.00 94.25 84 PRO A CA 1
ATOM 667 C C . PRO A 1 84 ? -6.268 -3.712 5.564 1.00 94.25 84 PRO A C 1
ATOM 669 O O . PRO A 1 84 ? -5.571 -4.303 6.392 1.00 94.25 84 PRO A O 1
ATOM 672 N N . LEU A 1 85 ? -6.199 -3.979 4.257 1.00 90.38 85 LEU A N 1
ATOM 673 C CA . LEU A 1 85 ? -5.216 -4.879 3.654 1.00 90.38 85 LEU A CA 1
ATOM 674 C C . LEU A 1 85 ? -3.958 -4.090 3.283 1.00 90.38 85 LEU A C 1
ATOM 676 O O 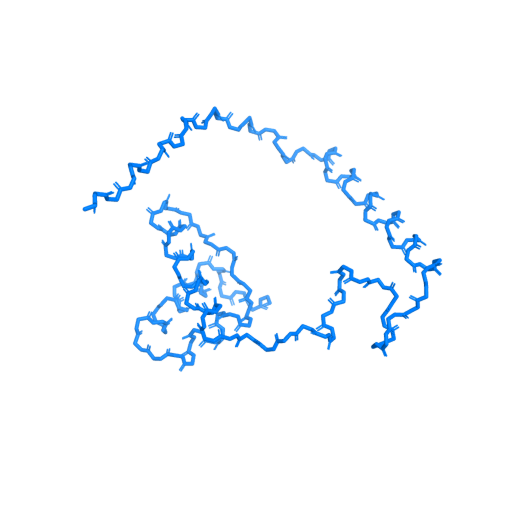. LEU A 1 85 ? -3.928 -3.379 2.279 1.00 90.38 85 LEU A O 1
ATOM 680 N N . VAL A 1 86 ? -2.915 -4.227 4.101 1.00 91.94 86 VAL A N 1
ATOM 681 C CA . VAL A 1 86 ? -1.649 -3.497 3.943 1.00 91.94 86 VAL A CA 1
ATOM 682 C C . VAL A 1 86 ? -0.521 -4.466 3.553 1.00 91.94 86 VAL A C 1
ATOM 684 O O . VAL A 1 86 ? -0.355 -5.492 4.226 1.00 91.94 86 VAL A O 1
ATOM 687 N N . PRO A 1 87 ? 0.290 -4.161 2.516 1.00 90.62 87 PRO A N 1
ATOM 688 C CA . PRO A 1 87 ? 1.419 -5.003 2.121 1.00 90.62 87 PRO A CA 1
ATOM 689 C C . PRO A 1 87 ? 2.401 -5.282 3.270 1.00 90.62 87 PRO A C 1
ATOM 691 O O . PRO A 1 87 ? 2.575 -4.470 4.187 1.00 90.62 87 PRO A O 1
ATOM 694 N N . LEU A 1 88 ? 3.057 -6.446 3.248 1.00 89.44 88 LEU A N 1
ATOM 695 C CA . LEU A 1 88 ? 3.970 -6.859 4.320 1.00 89.44 88 LEU A CA 1
ATOM 696 C C . LEU A 1 88 ? 5.151 -5.894 4.475 1.00 89.44 88 LEU A C 1
ATOM 698 O O . LEU A 1 88 ? 5.548 -5.579 5.597 1.00 89.44 88 LEU A O 1
ATOM 702 N N . GLU A 1 89 ? 5.708 -5.413 3.367 1.00 91.75 89 GLU A N 1
ATOM 703 C CA . GLU A 1 89 ? 6.827 -4.476 3.347 1.00 91.75 89 GLU A CA 1
ATOM 704 C C . GLU A 1 89 ? 6.485 -3.155 4.0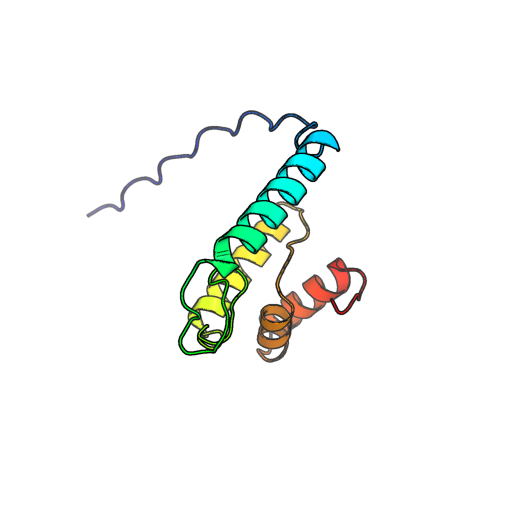41 1.00 91.75 89 GLU A C 1
ATOM 706 O O . GLU A 1 89 ? 7.302 -2.638 4.803 1.00 91.75 89 GLU A O 1
ATOM 711 N N . VAL A 1 90 ? 5.252 -2.673 3.865 1.00 95.00 90 VAL A N 1
ATOM 712 C CA . VAL A 1 90 ? 4.736 -1.467 4.519 1.00 95.00 90 VAL A CA 1
ATOM 713 C C . VAL A 1 90 ? 4.584 -1.712 6.017 1.00 95.00 90 VAL A C 1
ATOM 715 O O . VAL A 1 90 ? 5.106 -0.938 6.814 1.00 95.00 90 VAL A O 1
ATOM 718 N N . ARG A 1 91 ? 3.972 -2.833 6.428 1.00 94.12 91 ARG A N 1
ATOM 719 C CA . ARG A 1 91 ? 3.839 -3.199 7.854 1.00 94.12 91 ARG A CA 1
ATOM 720 C C . ARG A 1 91 ? 5.200 -3.315 8.549 1.00 94.12 91 ARG A C 1
ATOM 722 O O . ARG A 1 91 ? 5.389 -2.783 9.640 1.00 94.12 91 ARG A O 1
ATOM 729 N N . ARG A 1 92 ? 6.178 -3.958 7.901 1.00 94.19 92 ARG A N 1
ATOM 730 C CA . ARG A 1 92 ? 7.563 -4.058 8.401 1.00 94.19 92 ARG A CA 1
ATOM 731 C C . ARG A 1 92 ? 8.260 -2.703 8.472 1.00 94.19 92 ARG A C 1
ATOM 733 O O . ARG A 1 92 ? 9.136 -2.521 9.315 1.00 94.19 92 ARG A O 1
ATOM 740 N N . ALA A 1 93 ? 7.947 -1.784 7.564 1.00 95.62 93 ALA A N 1
ATOM 741 C CA . ALA A 1 93 ? 8.499 -0.436 7.587 1.00 95.62 93 ALA A CA 1
ATOM 742 C C . ALA A 1 93 ? 7.880 0.408 8.712 1.00 95.62 93 ALA A C 1
ATOM 744 O O . ALA A 1 93 ? 8.627 1.038 9.456 1.00 95.62 93 ALA A O 1
ATOM 745 N N . LEU A 1 94 ? 6.560 0.321 8.921 1.00 96.00 94 LEU A N 1
ATOM 746 C CA . LEU A 1 94 ? 5.871 0.937 10.061 1.00 96.00 94 LEU A CA 1
ATOM 747 C C . LEU A 1 94 ? 6.396 0.413 11.402 1.00 96.00 94 LEU A C 1
ATOM 749 O O . LEU A 1 94 ? 6.650 1.206 12.289 1.00 96.00 94 LEU A O 1
ATOM 753 N N . TRP A 1 95 ? 6.634 -0.894 11.549 1.00 95.50 95 TRP A N 1
ATOM 754 C CA . TRP A 1 95 ? 7.185 -1.471 12.787 1.00 95.50 95 TRP A CA 1
ATOM 755 C C . TRP A 1 95 ? 8.563 -0.904 13.170 1.00 95.50 95 TRP A C 1
ATOM 757 O O . TRP A 1 95 ? 8.880 -0.719 14.352 1.00 95.50 95 TRP A O 1
ATOM 767 N N . ARG A 1 96 ? 9.401 -0.662 12.154 1.00 95.56 96 ARG A N 1
ATOM 768 C CA . ARG A 1 96 ? 10.731 -0.067 12.329 1.00 95.56 96 ARG A CA 1
ATOM 769 C C . ARG A 1 96 ? 10.642 1.396 12.751 1.00 95.56 96 ARG A C 1
ATOM 771 O O . ARG A 1 96 ? 11.518 1.843 13.484 1.00 95.56 96 ARG A O 1
ATOM 778 N N . ARG A 1 97 ? 9.590 2.110 12.338 1.00 91.94 97 ARG A N 1
ATOM 779 C CA . ARG A 1 97 ? 9.256 3.422 12.894 1.00 91.94 97 ARG A CA 1
ATOM 780 C C . ARG A 1 97 ? 8.695 3.223 14.304 1.00 91.94 97 ARG A C 1
ATOM 782 O O . ARG A 1 97 ? 7.849 2.373 14.550 1.00 91.94 97 ARG A O 1
ATOM 789 N N . GLU A 1 98 ? 9.237 3.939 15.274 1.00 89.31 98 GLU A N 1
ATOM 790 C CA . GLU A 1 98 ? 8.839 3.760 16.672 1.00 89.31 98 GLU A CA 1
ATOM 791 C C . GLU A 1 98 ? 7.516 4.489 16.973 1.00 89.31 98 GLU A C 1
ATOM 793 O O . GLU A 1 98 ? 6.912 5.116 16.103 1.00 89.31 98 GLU A O 1
ATOM 798 N N . GLY A 1 99 ? 7.036 4.415 18.216 1.00 94.00 99 GLY A N 1
ATOM 799 C CA . GLY A 1 99 ? 5.885 5.207 18.655 1.00 94.00 99 GLY A CA 1
ATOM 800 C C . GLY A 1 99 ? 4.555 4.777 18.027 1.00 94.00 99 GLY A C 1
ATOM 801 O O . GLY A 1 99 ? 4.162 3.611 18.120 1.00 94.00 99 GLY A O 1
ATOM 802 N N . THR A 1 100 ? 3.823 5.734 17.452 1.00 94.44 100 THR A N 1
ATOM 803 C CA . THR A 1 100 ? 2.475 5.524 16.890 1.00 94.44 100 THR A CA 1
ATOM 804 C C . THR A 1 100 ? 2.473 4.538 15.730 1.00 94.44 100 THR A C 1
ATOM 806 O O . THR A 1 100 ? 1.562 3.720 15.625 1.00 94.44 100 THR A O 1
ATOM 809 N N . ASP A 1 101 ? 3.523 4.547 14.914 1.00 96.44 101 ASP A N 1
ATOM 810 C CA . ASP A 1 101 ? 3.630 3.682 13.740 1.00 96.44 101 ASP A CA 1
ATOM 811 C C . ASP A 1 101 ? 3.811 2.221 14.134 1.00 96.44 101 ASP A C 1
ATOM 813 O O . ASP A 1 101 ? 3.177 1.336 13.556 1.00 96.44 101 ASP A O 1
ATOM 817 N N . ARG A 1 102 ? 4.606 1.968 15.181 1.00 96.75 102 ARG A N 1
ATOM 818 C CA . ARG A 1 102 ? 4.764 0.625 15.744 1.00 96.75 102 ARG A CA 1
ATOM 819 C C . ARG A 1 102 ? 3.439 0.091 16.279 1.00 96.75 102 ARG A C 1
ATOM 821 O O . ARG A 1 102 ? 3.083 -1.047 15.986 1.00 96.75 102 ARG A O 1
ATOM 828 N N . ARG A 1 103 ? 2.674 0.921 16.997 1.00 96.62 103 ARG A N 1
ATOM 829 C CA . ARG A 1 103 ? 1.341 0.546 17.509 1.00 96.62 103 ARG A CA 1
ATOM 830 C C . ARG A 1 103 ? 0.369 0.222 16.377 1.00 96.62 103 ARG A C 1
ATOM 832 O O . ARG A 1 103 ? -0.347 -0.775 16.461 1.00 96.62 103 ARG A O 1
ATOM 839 N N . LEU A 1 104 ? 0.375 1.019 15.306 1.00 96.12 104 LEU A N 1
ATOM 840 C CA . LEU A 1 104 ? -0.417 0.732 14.113 1.00 96.12 104 LEU A CA 1
ATOM 841 C C . LEU A 1 104 ? 0.016 -0.597 13.480 1.00 96.12 104 LEU A C 1
ATOM 843 O O . LEU A 1 104 ? -0.829 -1.442 13.205 1.00 96.12 104 LEU A O 1
ATOM 847 N N . ALA A 1 105 ? 1.319 -0.836 13.312 1.00 95.56 105 ALA A N 1
ATOM 848 C CA . ALA A 1 105 ? 1.833 -2.087 12.755 1.00 95.56 105 ALA A CA 1
ATOM 849 C C . ALA A 1 105 ? 1.406 -3.325 13.567 1.00 95.56 105 ALA A C 1
ATOM 851 O O . ALA A 1 105 ? 1.030 -4.341 12.980 1.00 95.56 105 ALA A O 1
ATOM 852 N N . GLU A 1 106 ? 1.412 -3.240 14.901 1.00 94.56 106 GLU A N 1
ATOM 853 C CA . GLU A 1 106 ? 0.906 -4.303 15.780 1.00 94.56 106 GLU A CA 1
ATOM 854 C C . GLU A 1 106 ? -0.580 -4.572 15.568 1.00 94.56 106 GLU A C 1
ATOM 856 O O . GLU A 1 106 ? -0.989 -5.728 15.449 1.00 94.56 106 GLU A O 1
ATOM 861 N N . LEU A 1 107 ? -1.385 -3.510 15.512 1.00 94.56 107 LEU A N 1
ATOM 862 C CA . LEU A 1 107 ? -2.821 -3.612 15.285 1.00 94.56 107 LEU A CA 1
ATOM 863 C C . LEU A 1 107 ? -3.112 -4.265 13.929 1.00 94.56 107 LEU A C 1
ATOM 865 O O . LEU A 1 107 ? -3.878 -5.226 13.863 1.00 94.56 107 LEU A O 1
ATOM 869 N N . LEU A 1 108 ? -2.430 -3.815 12.872 1.00 93.38 108 LEU A N 1
ATOM 870 C CA . LEU A 1 108 ? -2.532 -4.397 11.533 1.00 93.38 108 LEU A CA 1
ATOM 871 C C . LEU A 1 108 ? -2.142 -5.883 11.526 1.00 93.38 108 LEU A C 1
ATOM 873 O O . LEU A 1 108 ? -2.792 -6.698 10.875 1.00 93.38 108 LEU A O 1
ATOM 877 N N . HIS A 1 109 ? -1.086 -6.260 12.251 1.00 91.12 109 HIS A N 1
ATOM 878 C CA . HIS A 1 109 ? -0.646 -7.652 12.342 1.00 91.12 109 HIS A CA 1
ATOM 879 C C . HIS A 1 109 ? -1.678 -8.545 13.047 1.00 91.12 109 HIS A C 1
ATOM 881 O O . HIS A 1 109 ? -1.987 -9.634 12.555 1.00 91.12 109 HIS A O 1
ATOM 887 N N . ARG A 1 110 ? -2.255 -8.072 14.161 1.00 89.88 110 ARG A N 1
ATOM 888 C CA . ARG A 1 110 ? -3.314 -8.789 14.893 1.00 89.88 110 ARG A CA 1
ATOM 889 C C . ARG A 1 110 ? -4.576 -8.946 14.045 1.00 89.88 110 ARG A C 1
ATOM 891 O O . ARG A 1 110 ? -5.144 -10.033 14.009 1.00 89.88 110 ARG A O 1
ATOM 898 N N . GLY A 1 111 ? -4.969 -7.898 13.320 1.00 86.44 111 GLY A N 1
ATOM 899 C CA . GLY A 1 111 ? -6.149 -7.898 12.454 1.00 86.44 111 GLY A CA 1
ATOM 900 C C . GLY A 1 111 ? -6.097 -8.906 11.301 1.00 86.44 111 GLY A C 1
ATOM 901 O O . GLY A 1 111 ? -7.130 -9.413 10.878 1.00 86.44 111 GLY A O 1
ATOM 902 N N . CYS A 1 112 ? -4.899 -9.272 10.835 1.00 74.06 112 CYS A N 1
ATOM 903 C CA . CYS A 1 112 ? -4.707 -10.337 9.844 1.00 74.06 112 CYS A CA 1
ATOM 904 C C . CYS A 1 112 ? -4.633 -11.754 10.455 1.00 74.06 112 CYS A C 1
ATOM 906 O O . CYS A 1 112 ? -4.228 -12.691 9.768 1.00 74.06 112 CYS A O 1
ATOM 908 N N . GLY A 1 113 ? -4.954 -11.930 11.743 1.00 71.75 113 GLY A N 1
ATOM 909 C CA . GLY A 1 113 ? -4.879 -13.226 12.427 1.00 71.75 113 GLY A CA 1
ATOM 910 C C . GLY A 1 113 ? -3.450 -13.725 12.663 1.00 71.75 113 GLY A C 1
ATOM 911 O O . GLY A 1 113 ? -3.231 -14.929 12.756 1.00 71.75 113 GLY A O 1
ATOM 912 N N . GLY A 1 114 ? -2.459 -12.825 12.697 1.00 60.09 114 GLY A N 1
ATOM 913 C CA . GLY A 1 114 ? -1.045 -13.186 12.863 1.00 60.09 114 GLY A CA 1
ATOM 914 C C . GLY A 1 114 ? -0.417 -13.884 11.649 1.00 60.09 114 GLY A C 1
ATOM 915 O O . GLY A 1 114 ? 0.763 -14.231 11.685 1.00 60.09 114 GLY A O 1
ATOM 916 N N . ALA A 1 115 ? -1.166 -14.066 10.556 1.00 54.19 115 ALA A N 1
ATOM 917 C CA . ALA A 1 115 ? -0.647 -14.673 9.342 1.00 54.19 115 ALA A CA 1
ATOM 918 C C . ALA A 1 115 ? 0.388 -13.746 8.685 1.00 54.19 115 ALA A C 1
ATOM 920 O O . ALA A 1 115 ? 0.102 -12.619 8.259 1.00 54.19 115 ALA A O 1
ATOM 921 N N . VAL A 1 116 ? 1.620 -14.245 8.607 1.00 48.19 116 VAL A N 1
ATOM 922 C CA . VAL A 1 116 ? 2.702 -13.660 7.818 1.00 48.19 116 VAL A CA 1
ATOM 923 C C . VAL A 1 116 ? 2.439 -14.037 6.359 1.00 48.19 116 VAL A C 1
ATOM 925 O O . VAL A 1 116 ? 2.962 -15.032 5.871 1.00 48.19 116 VAL A O 1
ATOM 928 N N . ALA A 1 117 ? 1.540 -13.302 5.700 1.00 44.34 117 ALA A N 1
ATOM 929 C CA . ALA A 1 117 ? 1.465 -13.295 4.238 1.00 44.34 117 ALA A CA 1
ATOM 930 C C . ALA A 1 117 ? 2.716 -12.626 3.668 1.00 44.34 117 ALA A C 1
ATOM 932 O O . ALA A 1 117 ? 3.045 -11.533 4.192 1.00 44.34 117 ALA A O 1
#

Sequence (117 aa):
MSPPEREKRPPTEALSPDYTSKAHCTSVARQLRRRRAASWRLVPLDCGCRDPWPCRCTQPPLTDCQLDGWRDAAQHVLDEGYMPLVPLEVRRALWRREGTDRRLAELLHRGCGGAVA

pLDDT: mean 82.62, std 17.42, range [44.34, 98.19]

Foldseek 3Di:
DDDDDDPDDPDPDDDPPCPDPPVVVVVVVVVVVVLVVVLVVADADPVRHSHPPPDCPPPDPQDPVNLVVLVVVQVVCVVVVHQDDDDPSSLVVLCVVDDPSVVSSVVNCVSVVVDPD

Organism: NCBI:txid459858

Mean predicted aligned error: 11.4 Å

Secondary structure (DSSP, 8-state):
-PPPP-PPPPP-----TTTT-HHHHHHHHHHHHHHHHHHTTSPPPTTS-S-TTT--TTPPPPPHHHHHHHHHHHHHHHHTT------HHHHHHHHHS-THHHHHHHHHHHHTTT---

Radius of gyration: 19.56 Å; Cα contacts (8 Å, |Δi|>4): 60; chains: 1; bounding box: 41×51×46 Å

Solvent-accessible surface area (backbone atoms only — not comparable to full-atom values): 7382 Å² total; per-residue (Å²): 136,82,81,82,80,80,80,77,79,73,81,76,74,78,78,65,92,67,83,78,41,71,68,56,57,54,52,51,56,51,51,54,52,52,51,60,60,53,26,73,78,44,75,56,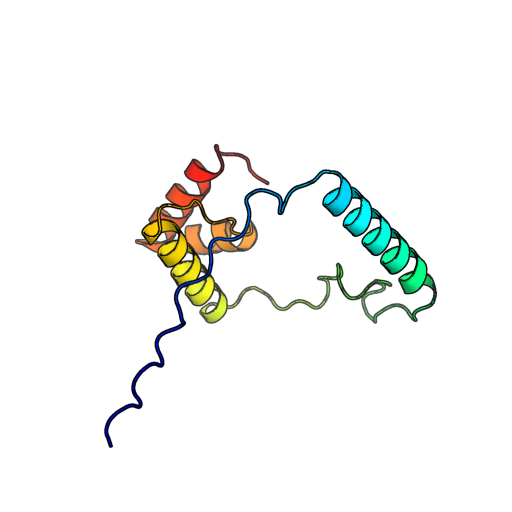44,97,84,65,45,46,47,74,85,84,52,59,89,82,60,73,78,90,46,72,71,58,52,50,53,50,50,55,52,40,49,53,34,44,76,73,74,42,85,63,90,71,59,55,70,57,41,57,50,29,47,72,37,66,71,70,40,26,53,50,28,52,50,55,42,55,73,56,72,66,62,86,111